Protein AF-A0A0W0TFX6-F1 (afdb_monomer)

Organism: Legionella erythra (NCBI:txid448)

Secondary structure (DSSP, 8-state):
-HHHHHHHHHGGG-----EEEE-PPPTTTSGGGGT-PPTT-EE-TT-SB-----TT-EEEEEEEEEESEEEEEEEEEEETTEEEEEEE---BPPPPTT-TTSEEETTEEEE-S-TTT--EEEE-

Structure (mmCIF, N/CA/C/O backbone):
data_AF-A0A0W0TFX6-F1
#
_entry.id   AF-A0A0W0TFX6-F1
#
loop_
_atom_site.group_PDB
_atom_site.id
_atom_site.type_symbol
_atom_site.label_atom_id
_atom_site.label_alt_id
_atom_site.label_comp_id
_atom_site.label_asym_id
_atom_site.label_entity_id
_atom_site.label_seq_id
_atom_site.pdbx_PDB_ins_code
_atom_site.Cartn_x
_atom_site.Cartn_y
_atom_site.Cartn_z
_atom_site.occupancy
_atom_site.B_iso_or_equiv
_atom_site.auth_seq_id
_atom_site.auth_comp_id
_atom_site.auth_asym_id
_atom_site.auth_atom_id
_atom_site.pdbx_PDB_model_num
ATOM 1 N N . MET A 1 1 ? 17.685 -22.880 -48.969 1.00 50.53 1 MET A N 1
ATOM 2 C CA . MET A 1 1 ? 18.229 -21.742 -48.190 1.00 50.53 1 MET A CA 1
ATOM 3 C C . MET A 1 1 ? 17.174 -20.688 -47.829 1.00 50.53 1 MET A C 1
ATOM 5 O O . MET A 1 1 ? 17.087 -20.354 -46.661 1.00 50.53 1 MET A O 1
ATOM 9 N N . LYS A 1 2 ? 16.297 -20.233 -48.745 1.00 50.00 2 LYS A N 1
ATOM 10 C CA . LYS A 1 2 ? 15.224 -19.255 -48.426 1.00 50.00 2 LYS A CA 1
ATOM 11 C C . LYS A 1 2 ? 14.223 -19.688 -47.338 1.00 50.00 2 LYS A C 1
ATOM 13 O O . LYS A 1 2 ? 13.771 -18.837 -46.595 1.00 50.00 2 LYS A O 1
ATOM 18 N N . LYS A 1 3 ? 13.895 -20.981 -47.205 1.00 46.59 3 LYS A N 1
ATOM 19 C CA . LYS A 1 3 ? 12.868 -21.475 -46.256 1.00 46.59 3 LYS A CA 1
ATOM 20 C C . LYS A 1 3 ? 13.274 -21.392 -44.774 1.00 46.59 3 LYS A C 1
ATOM 22 O O . LYS A 1 3 ? 12.406 -21.237 -43.929 1.00 46.59 3 LYS A O 1
ATOM 27 N N . ILE A 1 4 ? 14.575 -21.437 -44.472 1.00 55.44 4 ILE A N 1
ATOM 28 C CA . ILE A 1 4 ? 15.094 -21.305 -43.097 1.00 55.44 4 ILE A CA 1
ATOM 29 C C . ILE A 1 4 ? 15.011 -19.843 -42.623 1.00 55.44 4 ILE A C 1
ATOM 31 O O . ILE A 1 4 ? 14.789 -19.596 -41.445 1.00 55.44 4 ILE A O 1
ATOM 35 N N . LEU A 1 5 ? 15.080 -18.882 -43.554 1.00 50.03 5 LEU A N 1
ATOM 36 C CA . LEU A 1 5 ? 14.979 -17.448 -43.266 1.00 50.03 5 LEU A CA 1
ATOM 37 C C . LEU A 1 5 ? 13.569 -17.022 -42.807 1.00 50.03 5 LEU A C 1
ATOM 39 O O . LEU A 1 5 ? 13.432 -16.074 -42.047 1.00 50.03 5 LEU A O 1
ATOM 43 N N . TRP A 1 6 ? 12.517 -17.728 -43.235 1.00 52.12 6 TRP A N 1
ATOM 44 C CA . TRP A 1 6 ? 11.140 -17.445 -42.795 1.00 52.12 6 TRP A CA 1
ATOM 45 C C . TRP A 1 6 ? 10.823 -18.044 -41.418 1.00 52.12 6 TRP A C 1
ATOM 47 O O . TRP A 1 6 ? 9.964 -17.527 -40.711 1.00 52.12 6 TRP A O 1
ATOM 57 N N . LEU A 1 7 ? 11.547 -19.092 -41.007 1.00 51.16 7 LEU A N 1
ATOM 58 C CA . LEU A 1 7 ? 11.414 -19.707 -39.681 1.00 51.16 7 LEU A CA 1
ATOM 59 C C . LEU A 1 7 ? 12.072 -18.864 -38.578 1.00 51.16 7 LEU A C 1
ATOM 61 O O . LEU A 1 7 ? 11.580 -18.842 -37.454 1.00 51.16 7 LEU A O 1
ATOM 65 N N . THR A 1 8 ? 13.135 -18.120 -38.890 1.00 53.00 8 THR A N 1
ATOM 66 C CA . THR A 1 8 ? 13.807 -17.241 -37.920 1.00 53.00 8 THR A CA 1
ATOM 67 C C . THR A 1 8 ? 13.072 -15.921 -37.677 1.00 53.00 8 THR A C 1
ATOM 69 O O . THR A 1 8 ? 13.156 -15.383 -36.577 1.00 53.00 8 THR A O 1
ATOM 72 N N . VAL A 1 9 ? 12.298 -15.417 -38.644 1.00 54.88 9 VAL A N 1
ATOM 73 C CA . VAL A 1 9 ? 11.519 -14.170 -38.481 1.00 54.88 9 VAL A CA 1
ATOM 74 C C . VAL A 1 9 ? 10.273 -14.374 -37.605 1.00 54.88 9 VAL A C 1
ATOM 76 O O . VAL A 1 9 ? 9.907 -13.474 -36.855 1.00 54.88 9 VAL A O 1
ATOM 79 N N . GLY A 1 10 ? 9.660 -15.564 -37.615 1.00 52.91 10 GLY A N 1
ATOM 80 C CA . GLY A 1 10 ? 8.486 -15.863 -36.779 1.00 52.91 10 GLY A CA 1
ATOM 81 C C . GLY A 1 10 ? 8.784 -16.012 -35.279 1.00 52.91 10 GLY A C 1
ATOM 82 O O . GLY A 1 10 ? 7.911 -15.761 -34.454 1.00 52.91 10 GLY A O 1
ATOM 83 N N . CYS A 1 11 ? 10.016 -16.375 -34.904 1.00 51.75 11 CYS A N 1
ATOM 84 C CA . CYS A 1 11 ? 10.391 -16.627 -33.505 1.00 51.75 11 CYS A CA 1
ATOM 85 C C . CYS A 1 11 ? 10.773 -15.353 -32.723 1.00 51.75 11 CYS A C 1
ATOM 87 O O . CYS A 1 11 ? 10.807 -15.371 -31.495 1.00 51.75 11 CYS A O 1
ATOM 89 N N . LEU A 1 12 ? 11.043 -14.237 -33.410 1.00 52.62 12 LEU A N 1
ATOM 90 C CA . LEU A 1 12 ? 11.450 -12.968 -32.789 1.00 52.62 12 LEU A CA 1
ATOM 91 C C . LEU A 1 12 ? 10.270 -12.095 -32.316 1.00 52.62 12 LEU A C 1
ATOM 93 O O . LEU A 1 12 ? 10.498 -11.040 -31.734 1.00 52.62 12 LEU A O 1
ATOM 97 N N . MET A 1 13 ? 9.019 -12.517 -32.535 1.00 55.16 13 MET A N 1
ATOM 98 C CA . MET A 1 13 ? 7.831 -11.676 -32.309 1.00 55.16 13 MET A CA 1
ATOM 99 C C . MET A 1 13 ? 7.063 -11.967 -31.001 1.00 55.16 13 MET A C 1
ATOM 101 O O . MET A 1 13 ? 5.987 -11.412 -30.802 1.00 55.16 13 MET A O 1
ATOM 105 N N . VAL A 1 14 ? 7.580 -12.807 -30.090 1.00 55.16 14 VAL A N 1
ATOM 106 C CA . VAL A 1 14 ? 6.802 -13.282 -28.915 1.00 55.16 14 VAL A CA 1
ATOM 107 C C . VAL A 1 14 ? 7.301 -12.758 -27.555 1.00 55.16 14 VAL A C 1
ATOM 109 O O . VAL A 1 14 ? 6.710 -13.064 -26.528 1.00 55.16 14 VAL A O 1
ATOM 112 N N . CYS A 1 15 ? 8.325 -11.904 -27.506 1.00 55.12 15 CYS A N 1
ATOM 113 C CA . CYS A 1 15 ? 8.804 -11.323 -26.241 1.00 55.12 15 CYS A CA 1
ATOM 114 C C . CYS A 1 15 ? 8.275 -9.896 -26.019 1.00 55.12 15 CYS A C 1
ATOM 116 O O . CYS A 1 15 ? 9.059 -8.956 -25.908 1.00 55.12 15 CYS A O 1
ATOM 118 N N . ASN A 1 16 ? 6.953 -9.717 -25.958 1.00 55.62 16 ASN A N 1
ATOM 119 C CA . ASN A 1 16 ? 6.377 -8.500 -25.380 1.00 55.62 16 ASN A CA 1
ATOM 120 C C . ASN A 1 16 ? 6.199 -8.737 -23.877 1.00 55.62 16 ASN A C 1
ATOM 122 O O . ASN A 1 16 ? 5.290 -9.457 -23.478 1.00 55.62 16 ASN A O 1
ATOM 126 N N . GLY A 1 17 ? 7.082 -8.173 -23.049 1.00 59.97 17 GLY A N 1
ATOM 127 C CA . GLY A 1 17 ? 6.826 -8.073 -21.610 1.00 59.97 17 GLY A CA 1
ATOM 128 C C . GLY A 1 17 ? 5.639 -7.139 -21.399 1.00 59.97 17 GLY A C 1
ATOM 129 O O . GLY A 1 17 ? 5.678 -5.992 -21.851 1.00 59.97 17 GLY A O 1
ATOM 130 N N . TYR A 1 18 ? 4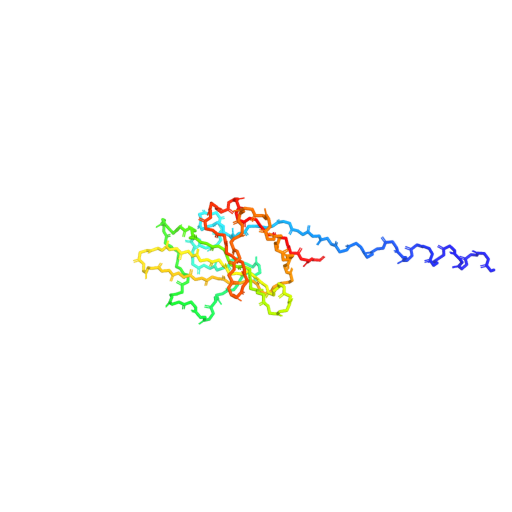.571 -7.627 -20.773 1.00 65.06 18 TYR A N 1
ATOM 131 C CA . TYR A 1 18 ? 3.374 -6.824 -20.551 1.00 65.06 18 TYR A CA 1
ATOM 132 C C . TYR A 1 18 ? 3.514 -6.112 -19.208 1.00 65.06 18 TYR A C 1
ATOM 134 O O . TYR A 1 18 ? 3.792 -6.722 -18.178 1.00 65.06 18 TYR A O 1
ATOM 142 N N . ALA A 1 19 ? 3.338 -4.794 -19.219 1.00 78.25 19 ALA A N 1
ATOM 143 C CA . ALA A 1 19 ? 3.270 -3.997 -18.007 1.00 78.25 19 ALA A CA 1
ATOM 144 C C . ALA A 1 19 ? 1.811 -3.954 -17.532 1.00 78.25 19 ALA A C 1
ATOM 146 O O . ALA A 1 19 ? 0.954 -3.416 -18.233 1.00 78.25 19 ALA A O 1
ATOM 147 N N . ALA A 1 20 ? 1.521 -4.519 -16.361 1.00 86.38 20 ALA A N 1
ATOM 148 C CA . ALA A 1 20 ? 0.186 -4.475 -15.766 1.00 86.38 20 ALA A CA 1
ATOM 149 C C . ALA A 1 20 ? 0.075 -3.276 -14.817 1.00 86.38 20 ALA A C 1
ATOM 151 O O . ALA A 1 20 ? 0.970 -3.055 -13.999 1.00 86.38 20 ALA A O 1
ATOM 152 N N . ILE A 1 21 ? -1.002 -2.495 -14.929 1.00 92.88 21 ILE A N 1
ATOM 153 C CA . ILE A 1 21 ? -1.340 -1.444 -13.960 1.00 92.88 21 ILE A CA 1
ATOM 154 C C . ILE A 1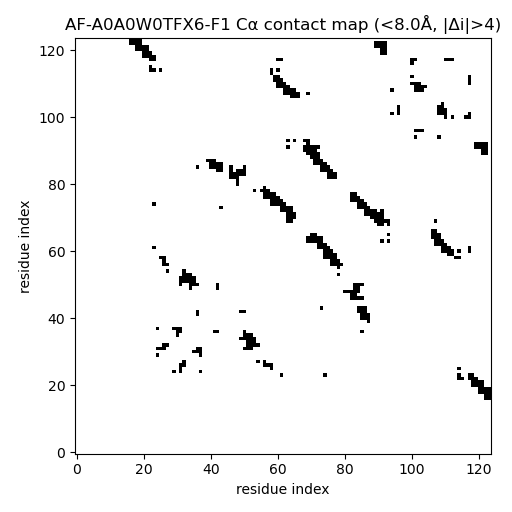 21 ? -2.153 -2.092 -12.843 1.00 92.88 21 ILE A C 1
ATOM 156 O O . ILE A 1 21 ? -3.122 -2.797 -13.110 1.00 92.88 21 ILE A O 1
ATOM 160 N N . ASN A 1 22 ? -1.738 -1.868 -11.602 1.00 96.06 22 ASN A N 1
ATOM 161 C CA . ASN A 1 22 ? -2.337 -2.451 -10.413 1.00 96.06 22 ASN A CA 1
ATOM 162 C C . ASN A 1 22 ? -2.523 -1.383 -9.333 1.00 96.06 22 ASN A C 1
ATOM 164 O O . ASN A 1 22 ? -1.814 -0.376 -9.307 1.00 96.06 22 ASN A O 1
ATOM 168 N N . THR A 1 23 ? -3.428 -1.659 -8.401 1.00 97.31 23 THR A N 1
ATOM 169 C CA . THR A 1 23 ? -3.580 -0.936 -7.134 1.00 97.31 23 THR A CA 1
ATOM 170 C C . THR A 1 23 ? -3.364 -1.896 -5.966 1.00 97.31 23 THR A C 1
ATOM 172 O O . THR A 1 23 ? -3.271 -3.117 -6.133 1.00 97.31 23 THR A O 1
ATOM 175 N N . CYS A 1 24 ? -3.297 -1.351 -4.753 1.00 97.94 24 CYS A N 1
ATOM 176 C CA . CYS A 1 24 ? -3.401 -2.162 -3.546 1.00 97.94 24 CYS A CA 1
ATOM 177 C C . CYS A 1 24 ? -4.758 -2.899 -3.493 1.00 97.94 24 CYS A C 1
ATOM 179 O O . CYS A 1 24 ? -5.755 -2.347 -3.968 1.00 97.94 24 CYS A O 1
ATOM 181 N N . PRO A 1 25 ? -4.828 -4.120 -2.927 1.00 97.81 25 PRO A N 1
ATOM 182 C CA . PRO A 1 25 ? -6.089 -4.826 -2.733 1.00 97.81 25 PRO A CA 1
ATOM 183 C C . PRO A 1 25 ? -7.066 -4.026 -1.873 1.00 97.81 25 PRO A C 1
ATOM 185 O O . PRO A 1 25 ? -6.734 -3.596 -0.772 1.00 97.81 25 PRO A O 1
ATOM 188 N N . ASP A 1 26 ? -8.290 -3.850 -2.351 1.00 97.25 26 ASP A N 1
ATOM 189 C CA . ASP A 1 26 ? -9.311 -3.145 -1.583 1.00 97.25 26 ASP A CA 1
ATOM 190 C C . ASP A 1 26 ? -9.799 -4.021 -0.412 1.00 97.25 26 ASP A C 1
ATOM 192 O O . ASP A 1 26 ? -10.211 -5.171 -0.629 1.00 97.25 26 ASP A O 1
ATOM 196 N N . PRO A 1 27 ? -9.742 -3.517 0.839 1.00 96.31 27 PRO A N 1
ATOM 197 C CA . PRO A 1 27 ? -10.154 -4.273 2.016 1.00 96.31 27 PRO A CA 1
ATOM 198 C C . PRO A 1 27 ? -11.635 -4.665 2.005 1.00 96.31 27 PRO A C 1
ATOM 200 O O . PRO A 1 27 ? -11.992 -5.618 2.687 1.00 96.31 27 PRO A O 1
ATOM 203 N N . ASN A 1 28 ? -12.481 -3.982 1.226 1.00 95.62 28 ASN A N 1
ATOM 204 C CA . ASN A 1 28 ? -13.926 -4.224 1.188 1.00 95.62 28 ASN A CA 1
ATOM 205 C C . ASN A 1 28 ? -14.362 -5.207 0.095 1.00 95.62 28 ASN A C 1
ATOM 207 O O . ASN A 1 28 ? -15.475 -5.721 0.144 1.00 95.62 28 ASN A O 1
ATOM 211 N N . THR A 1 29 ? -13.521 -5.445 -0.912 1.00 96.00 29 THR A N 1
ATOM 212 C CA . THR A 1 29 ? -13.893 -6.247 -2.093 1.00 96.00 29 THR A CA 1
ATOM 213 C C . THR A 1 29 ? -13.002 -7.467 -2.303 1.00 96.00 29 THR A C 1
ATOM 215 O O . THR A 1 29 ? -13.351 -8.360 -3.075 1.00 96.00 29 THR A O 1
ATOM 218 N N . THR A 1 30 ? -11.870 -7.552 -1.602 1.00 97.00 30 THR A N 1
ATOM 219 C CA . THR A 1 30 ? -10.925 -8.672 -1.706 1.00 97.00 30 THR A CA 1
ATOM 220 C C . THR A 1 30 ? -10.956 -9.569 -0.472 1.00 97.00 30 THR A C 1
ATOM 222 O O . THR A 1 30 ? -11.672 -9.313 0.497 1.00 97.00 30 THR A O 1
ATOM 225 N N . SER A 1 31 ? -10.138 -10.627 -0.465 1.00 97.38 31 SER A N 1
ATOM 226 C CA . SER A 1 31 ? -10.045 -11.540 0.679 1.00 97.38 31 SER A CA 1
ATOM 227 C C . SER A 1 31 ? -9.514 -10.904 1.968 1.00 97.38 31 SER A C 1
ATOM 229 O O . SER A 1 31 ? -9.592 -11.516 3.036 1.00 97.38 31 SER A O 1
ATOM 231 N N . LEU A 1 32 ? -9.030 -9.660 1.893 1.00 96.75 32 LEU A N 1
ATOM 232 C CA . LEU A 1 32 ? -8.665 -8.864 3.059 1.00 96.75 32 LEU A CA 1
ATOM 233 C C . LEU A 1 32 ? -9.834 -8.647 4.024 1.00 96.75 32 LEU A C 1
ATOM 235 O O . LEU A 1 32 ? -9.583 -8.572 5.224 1.00 96.75 32 LEU A O 1
ATOM 239 N N . GLN A 1 33 ? -11.086 -8.660 3.553 1.00 96.06 33 GLN A N 1
ATOM 240 C CA . GLN A 1 33 ? -12.260 -8.578 4.432 1.00 96.06 33 GLN A CA 1
ATOM 241 C C . GLN A 1 33 ? -12.355 -9.749 5.427 1.00 96.06 33 GLN A C 1
ATOM 243 O O . GLN A 1 33 ? -13.044 -9.651 6.438 1.00 96.06 33 GLN A O 1
ATOM 248 N N . TRP A 1 34 ? -11.637 -10.849 5.171 1.00 95.88 34 TRP A N 1
ATOM 249 C CA . TRP A 1 34 ? -11.503 -12.000 6.070 1.00 95.88 34 TRP A CA 1
ATOM 250 C C . TRP A 1 34 ? -10.100 -12.109 6.689 1.00 95.88 34 TRP A C 1
ATOM 252 O O . TRP A 1 34 ? -9.751 -13.136 7.263 1.00 95.88 34 TRP A O 1
ATOM 262 N N . GLY A 1 35 ? -9.272 -11.066 6.565 1.00 95.62 35 GLY A N 1
ATOM 263 C CA . GLY A 1 35 ? -7.908 -11.032 7.098 1.00 95.62 35 GLY A CA 1
ATOM 264 C C . GLY A 1 35 ? -6.913 -11.878 6.305 1.00 95.62 35 GLY A C 1
ATOM 265 O O . GLY A 1 35 ? -5.838 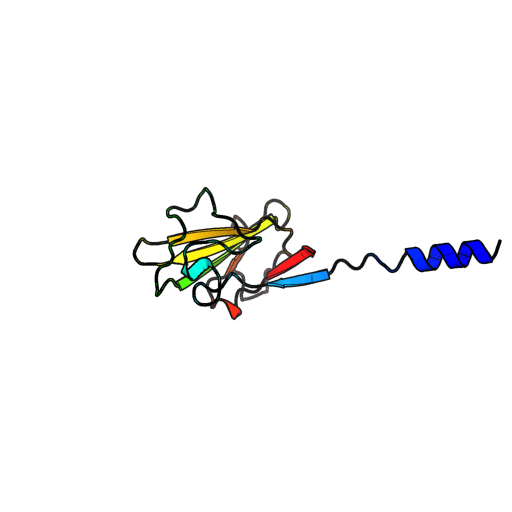-12.194 6.812 1.00 95.62 35 GLY A O 1
ATOM 266 N N . VAL A 1 36 ? -7.246 -12.253 5.067 1.00 97.56 36 VAL A N 1
ATOM 267 C CA . VAL A 1 36 ? -6.395 -13.093 4.218 1.00 97.56 36 VAL A CA 1
ATOM 268 C C . VAL A 1 36 ? -5.868 -12.265 3.044 1.00 97.56 36 VAL A C 1
ATOM 270 O O . VAL A 1 36 ? -6.662 -11.850 2.198 1.00 97.56 36 VAL A O 1
ATOM 273 N N . PRO A 1 37 ? -4.547 -12.020 2.938 1.00 97.88 37 PRO A N 1
ATOM 274 C CA . PRO A 1 37 ? -3.973 -11.371 1.762 1.00 97.88 37 PRO A CA 1
ATOM 275 C C . PRO A 1 37 ? -4.311 -12.148 0.476 1.00 97.88 37 PRO A C 1
ATOM 277 O O . PRO A 1 37 ? -4.061 -13.355 0.429 1.00 97.88 37 PRO A O 1
ATOM 280 N N . PRO A 1 38 ? -4.889 -11.506 -0.556 1.00 97.56 38 PRO A N 1
ATOM 281 C CA . PRO A 1 38 ? -5.142 -12.171 -1.829 1.00 97.56 38 PRO A CA 1
ATOM 282 C C . PRO A 1 38 ? -3.822 -12.428 -2.555 1.00 97.56 38 PRO A C 1
ATOM 284 O O . PRO A 1 38 ? -2.927 -11.586 -2.526 1.00 97.56 38 PRO A O 1
ATOM 287 N N . ALA A 1 39 ? -3.699 -13.551 -3.265 1.00 96.25 39 ALA A N 1
ATOM 288 C CA . ALA A 1 39 ? -2.538 -13.778 -4.122 1.00 96.25 39 ALA A CA 1
ATOM 289 C C . ALA A 1 39 ? -2.393 -12.633 -5.152 1.00 96.25 39 ALA A C 1
ATOM 291 O O . ALA A 1 39 ? -3.409 -12.155 -5.662 1.00 96.25 39 ALA A O 1
ATOM 292 N N . PRO A 1 40 ? -1.167 -12.177 -5.475 1.00 95.56 40 PRO A N 1
ATOM 293 C CA . PRO A 1 40 ? 0.149 -12.668 -5.033 1.00 95.56 40 PRO A CA 1
ATOM 294 C C . PRO A 1 40 ? 0.688 -11.994 -3.754 1.00 95.56 40 PRO A C 1
ATOM 296 O O . PRO A 1 40 ? 1.866 -12.139 -3.424 1.00 95.56 40 PRO A O 1
ATOM 299 N N . TRP A 1 41 ? -0.143 -11.232 -3.046 1.00 97.38 41 TRP A N 1
ATOM 300 C CA . TRP A 1 41 ? 0.252 -10.527 -1.834 1.00 97.38 41 TRP A CA 1
ATOM 301 C C . TRP A 1 41 ? 0.456 -11.494 -0.679 1.00 97.38 41 TRP A C 1
ATOM 303 O O . TRP A 1 41 ? -0.290 -12.456 -0.502 1.00 97.38 41 TRP A O 1
ATOM 313 N N . VAL A 1 42 ? 1.442 -11.195 0.159 1.00 97.56 42 VAL A N 1
ATOM 314 C CA . VAL A 1 42 ? 1.686 -11.941 1.394 1.00 97.56 42 VAL A CA 1
ATOM 315 C C . VAL A 1 42 ? 1.794 -10.983 2.576 1.00 97.56 42 VAL A C 1
ATOM 317 O O . VAL A 1 42 ? 1.985 -9.775 2.409 1.00 97.56 42 VAL A O 1
ATOM 320 N N . VAL A 1 43 ? 1.650 -11.512 3.790 1.00 96.81 43 VAL A N 1
ATOM 321 C CA . VAL A 1 43 ? 1.817 -10.721 5.017 1.00 96.81 43 VAL A CA 1
ATOM 322 C C . VAL A 1 43 ? 3.235 -10.154 5.060 1.00 96.81 43 VAL A C 1
ATOM 324 O O . VAL A 1 43 ? 4.200 -10.897 4.880 1.00 96.81 43 VAL A O 1
ATOM 327 N N . ASN A 1 44 ? 3.365 -8.851 5.315 1.00 95.38 44 ASN A N 1
ATOM 328 C CA . ASN A 1 44 ? 4.671 -8.247 5.542 1.00 9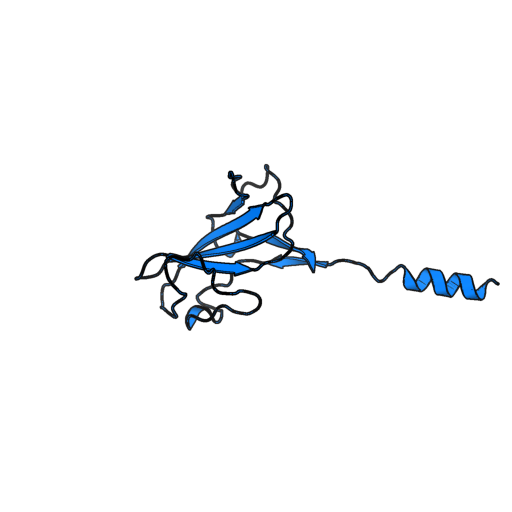5.38 44 ASN A CA 1
ATOM 329 C C . ASN A 1 44 ? 5.190 -8.696 6.926 1.00 95.38 44 ASN A C 1
ATOM 331 O O . ASN A 1 44 ? 4.548 -8.376 7.931 1.00 95.38 44 ASN A O 1
ATOM 335 N N . PRO A 1 45 ? 6.330 -9.406 7.024 1.00 92.69 45 PRO A N 1
ATOM 336 C CA . PRO A 1 45 ? 6.871 -9.879 8.300 1.00 92.69 45 PRO A CA 1
ATOM 337 C C . PRO A 1 45 ? 7.282 -8.739 9.244 1.00 92.69 45 PRO A C 1
ATOM 339 O O . PRO A 1 45 ? 7.406 -8.964 10.443 1.00 92.69 45 PRO A O 1
ATOM 342 N N . TYR A 1 46 ? 7.464 -7.525 8.719 1.00 92.44 46 TYR A N 1
ATOM 343 C CA . TYR A 1 46 ? 7.797 -6.324 9.490 1.00 92.44 46 TYR A CA 1
ATOM 344 C C . TYR A 1 46 ? 6.566 -5.497 9.884 1.00 92.44 46 TYR A C 1
ATOM 346 O O . TYR A 1 46 ? 6.698 -4.409 10.441 1.00 92.44 46 TYR A O 1
ATOM 354 N N . SER A 1 47 ? 5.362 -5.977 9.567 1.00 95.31 47 SER A N 1
ATOM 355 C CA . SER A 1 47 ? 4.122 -5.313 9.949 1.00 95.31 47 SER A CA 1
ATOM 356 C C . SER A 1 47 ? 3.918 -5.373 11.471 1.00 95.31 47 SER A C 1
ATOM 358 O O . SER A 1 47 ? 4.052 -6.457 12.041 1.00 95.31 47 SER A O 1
ATOM 360 N N . PRO A 1 48 ? 3.544 -4.262 12.139 1.00 94.94 48 PRO A N 1
ATOM 361 C CA . PRO A 1 48 ? 3.335 -4.259 13.589 1.00 94.94 48 PRO A CA 1
ATOM 362 C C . PRO A 1 48 ? 2.143 -5.130 14.005 1.00 94.94 48 PRO A C 1
ATOM 364 O O . PRO A 1 48 ? 2.183 -5.772 15.050 1.00 94.94 48 PRO A O 1
ATOM 367 N N . ASN A 1 49 ? 1.113 -5.205 13.156 1.00 96.94 49 ASN A N 1
ATOM 368 C CA . ASN A 1 49 ? -0.036 -6.091 13.324 1.00 96.94 49 ASN A CA 1
ATOM 369 C C . ASN A 1 49 ? -0.193 -7.038 12.128 1.00 96.94 49 ASN A C 1
ATOM 371 O O . ASN A 1 49 ? 0.335 -6.793 11.041 1.00 96.94 49 ASN A O 1
ATOM 375 N N . LYS A 1 50 ? -0.956 -8.118 12.308 1.00 95.50 50 LYS A N 1
ATOM 376 C CA . LYS A 1 50 ? -1.369 -9.004 11.207 1.00 95.50 50 LYS A CA 1
ATOM 377 C C . LYS A 1 50 ? -2.657 -8.484 10.556 1.00 95.50 50 LYS A C 1
ATOM 379 O O . LYS A 1 50 ? -3.441 -7.845 11.255 1.00 95.50 50 LYS A O 1
ATOM 384 N N . PRO A 1 51 ? -2.905 -8.781 9.267 1.00 95.62 51 PRO A N 1
ATOM 385 C CA . PRO A 1 51 ? -4.200 -8.515 8.652 1.00 95.62 51 PRO A CA 1
ATOM 386 C C . PRO A 1 51 ? -5.335 -9.148 9.456 1.00 95.62 51 PRO A C 1
ATOM 388 O O . PRO A 1 51 ? -5.219 -10.282 9.924 1.00 95.62 51 PRO A O 1
ATOM 391 N N . GLN A 1 52 ? -6.428 -8.407 9.607 1.00 92.56 52 GLN A N 1
ATOM 392 C CA . GLN A 1 52 ? -7.633 -8.870 10.282 1.00 92.56 52 GLN A CA 1
ATOM 393 C C . GLN A 1 52 ? -8.835 -8.595 9.396 1.00 92.56 52 GLN A C 1
ATOM 395 O O . GLN A 1 52 ? -8.902 -7.550 8.754 1.00 92.56 52 GLN A O 1
ATOM 400 N N . GLY A 1 53 ? -9.771 -9.539 9.359 1.00 90.94 53 GLY A N 1
ATOM 401 C CA . GLY A 1 53 ? -11.036 -9.366 8.658 1.00 90.94 53 GLY A CA 1
ATOM 402 C C . GLY A 1 53 ? -11.974 -8.484 9.462 1.00 90.94 53 GLY A C 1
ATOM 403 O O . GLY A 1 53 ? -12.903 -8.988 10.086 1.00 90.94 53 GLY A O 1
ATOM 404 N N . GLU A 1 54 ? -11.673 -7.189 9.519 1.00 93.31 54 GLU A N 1
ATOM 405 C CA . GLU A 1 54 ? -12.425 -6.216 10.306 1.00 93.31 54 GLU A CA 1
ATOM 406 C C . GLU A 1 54 ? -13.166 -5.233 9.385 1.00 93.31 54 GLU A C 1
ATOM 408 O O . GLU A 1 54 ? -12.526 -4.563 8.561 1.00 93.31 54 GLU A O 1
ATOM 413 N N . PRO A 1 55 ? -14.498 -5.094 9.532 1.00 93.25 55 PRO A N 1
ATOM 414 C CA . PRO A 1 55 ? -15.251 -4.042 8.861 1.00 93.25 55 PRO A CA 1
ATOM 415 C C . PRO A 1 55 ? -14.694 -2.652 9.190 1.00 93.25 55 PRO A C 1
ATOM 417 O O . PRO A 1 55 ? -14.380 -2.359 10.339 1.00 93.25 55 PRO A O 1
ATOM 420 N N . GLY A 1 56 ? -14.597 -1.777 8.189 1.00 92.12 56 GLY A N 1
ATOM 421 C CA . GLY A 1 56 ? -14.040 -0.431 8.371 1.00 92.12 56 GLY A CA 1
ATOM 422 C C . GLY A 1 56 ? -12.514 -0.358 8.285 1.00 92.12 56 GLY A C 1
ATOM 423 O O . GLY A 1 56 ? -11.951 0.719 8.474 1.00 92.12 56 GLY A O 1
ATOM 424 N N . THR A 1 57 ? -11.843 -1.464 7.947 1.00 96.75 57 THR A N 1
ATOM 425 C CA . THR A 1 57 ? -10.431 -1.432 7.553 1.00 96.75 57 THR A CA 1
ATOM 426 C C . THR A 1 57 ? -10.245 -0.498 6.356 1.00 96.75 57 THR A C 1
ATOM 428 O O . THR A 1 57 ? -10.884 -0.669 5.318 1.00 96.75 57 THR A O 1
ATOM 431 N N . ALA A 1 58 ? -9.354 0.483 6.487 1.00 96.69 58 ALA A N 1
ATOM 432 C CA . ALA A 1 58 ? -9.126 1.513 5.480 1.00 96.69 58 ALA A CA 1
ATOM 433 C C . ALA A 1 58 ? -7.705 1.447 4.916 1.00 96.69 58 ALA A C 1
ATOM 435 O O . ALA A 1 58 ? -6.742 1.213 5.646 1.00 96.69 58 ALA A O 1
ATOM 436 N N . PHE A 1 59 ? -7.570 1.693 3.613 1.00 97.94 59 PHE A N 1
ATOM 437 C CA . PHE A 1 59 ? -6.275 1.925 2.979 1.00 97.94 59 PHE A CA 1
ATOM 438 C C . PHE A 1 59 ? -5.635 3.212 3.520 1.00 97.94 59 PHE A C 1
ATOM 440 O O . PHE A 1 59 ? -6.316 4.223 3.679 1.00 97.94 59 PHE A O 1
A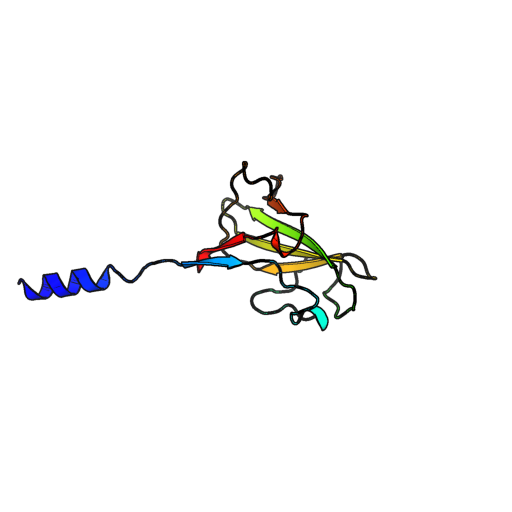TOM 447 N N . VAL A 1 60 ? -4.329 3.165 3.798 1.00 98.00 60 VAL A N 1
ATOM 448 C CA . VAL A 1 60 ? -3.554 4.306 4.314 1.00 98.00 60 VAL A CA 1
ATOM 449 C C . VAL A 1 60 ? -2.555 4.798 3.278 1.00 98.00 60 VAL A C 1
ATOM 451 O O . VAL A 1 60 ? -2.466 5.997 3.021 1.00 98.00 60 VAL A O 1
ATOM 454 N N . ARG A 1 61 ? -1.752 3.880 2.729 1.00 97.81 61 ARG A N 1
ATOM 455 C CA . ARG A 1 61 ? -0.690 4.213 1.776 1.00 97.81 61 ARG A CA 1
ATOM 456 C C . ARG A 1 61 ? -0.171 3.002 1.018 1.00 97.81 61 ARG A C 1
ATOM 458 O O . ARG A 1 61 ? -0.257 1.869 1.496 1.00 97.81 61 ARG A O 1
ATOM 465 N N . ALA A 1 62 ? 0.443 3.281 -0.123 1.00 97.69 62 ALA A N 1
ATOM 466 C CA . ALA A 1 62 ? 1.262 2.351 -0.880 1.00 97.69 62 ALA A CA 1
ATOM 467 C C . ALA A 1 62 ? 2.716 2.835 -0.887 1.00 97.69 62 ALA A C 1
ATOM 469 O O . ALA A 1 62 ? 2.975 4.028 -1.037 1.00 97.69 62 ALA A O 1
ATOM 470 N N . ASN A 1 63 ? 3.665 1.914 -0.774 1.00 96.62 63 ASN A N 1
ATOM 471 C CA . ASN A 1 63 ? 5.092 2.188 -0.876 1.00 96.62 63 ASN A CA 1
ATOM 472 C C . ASN A 1 63 ? 5.693 1.330 -1.988 1.00 96.62 63 ASN A C 1
ATOM 474 O O . ASN A 1 63 ? 5.527 0.114 -1.968 1.00 96.62 63 ASN A O 1
ATOM 478 N N . ILE A 1 64 ? 6.431 1.935 -2.916 1.00 95.62 64 ILE A N 1
ATOM 479 C CA . ILE A 1 64 ? 7.297 1.215 -3.856 1.00 95.62 64 ILE A CA 1
ATOM 480 C C . ILE A 1 64 ? 8.703 1.221 -3.270 1.00 95.62 64 ILE A C 1
ATOM 482 O O . ILE A 1 64 ? 9.300 2.285 -3.111 1.00 95.62 64 ILE A O 1
ATOM 486 N N . LEU A 1 65 ? 9.228 0.036 -2.960 1.00 91.00 65 LEU A N 1
ATOM 487 C CA . LEU A 1 65 ? 10.556 -0.117 -2.366 1.00 91.00 65 LEU A CA 1
ATOM 488 C C . LEU A 1 65 ? 11.629 -0.085 -3.453 1.00 91.00 65 LEU A C 1
ATOM 490 O O . LEU A 1 65 ? 11.544 -0.839 -4.429 1.00 91.00 65 LEU A O 1
ATOM 494 N N . VAL A 1 66 ? 12.658 0.746 -3.278 1.00 84.44 66 VAL A N 1
ATOM 495 C CA . VAL A 1 66 ? 13.747 0.894 -4.252 1.00 84.44 66 VAL A CA 1
ATOM 496 C C . VAL A 1 66 ? 15.081 0.502 -3.619 1.00 84.44 66 VAL A C 1
ATOM 498 O O . VAL A 1 66 ? 15.625 1.210 -2.784 1.00 84.44 66 VAL A O 1
ATOM 501 N N . ALA A 1 67 ? 15.649 -0.617 -4.076 1.00 71.06 67 ALA A N 1
ATOM 502 C CA . ALA A 1 67 ? 17.014 -1.048 -3.757 1.00 71.06 67 ALA A CA 1
ATOM 503 C C . ALA A 1 67 ? 17.777 -1.252 -5.075 1.00 71.06 67 ALA A C 1
ATOM 505 O O . ALA A 1 67 ? 17.892 -2.367 -5.599 1.00 71.06 67 ALA A O 1
ATOM 506 N N . GLY A 1 68 ? 18.186 -0.135 -5.684 1.00 67.19 68 GLY A N 1
ATOM 507 C CA . GLY A 1 68 ? 18.685 -0.054 -7.063 1.00 67.19 68 GLY A CA 1
ATOM 508 C C . GLY A 1 68 ? 17.567 -0.099 -8.116 1.00 67.19 68 GLY A C 1
AT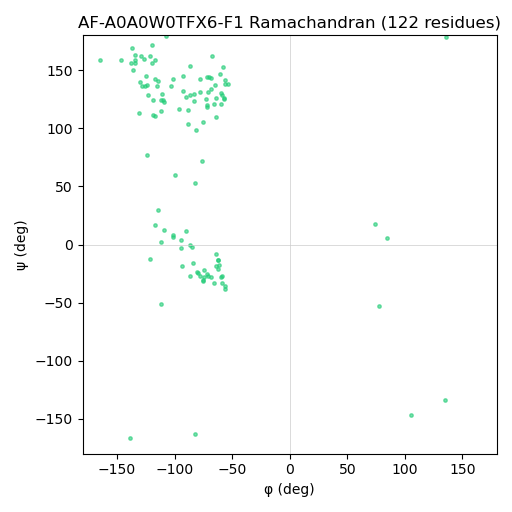OM 509 O O . GLY A 1 68 ? 17.471 0.801 -8.943 1.00 67.19 68 GLY A O 1
ATOM 510 N N . LEU A 1 69 ? 16.691 -1.108 -8.051 1.00 63.31 69 LEU A N 1
ATOM 511 C CA . LEU A 1 69 ? 15.463 -1.237 -8.856 1.00 63.31 69 LEU A CA 1
ATOM 512 C C . LEU A 1 69 ? 14.224 -1.218 -7.944 1.00 63.31 69 LEU A C 1
ATOM 514 O O . LEU A 1 69 ? 14.337 -1.535 -6.757 1.00 63.31 69 LEU A O 1
ATOM 518 N N . GLY A 1 70 ? 13.047 -0.898 -8.498 1.00 69.75 70 GLY A N 1
ATOM 519 C CA . GLY A 1 70 ? 11.764 -1.086 -7.809 1.00 69.75 70 GLY A CA 1
ATOM 520 C C . GLY A 1 70 ? 11.511 -2.575 -7.562 1.00 69.75 70 GLY A C 1
ATOM 521 O O . GLY A 1 70 ? 11.305 -3.327 -8.515 1.00 69.75 70 GLY A O 1
ATOM 522 N N . ARG A 1 71 ? 11.579 -3.014 -6.298 1.00 84.44 71 ARG A N 1
ATOM 523 C CA . ARG A 1 71 ? 11.565 -4.436 -5.885 1.00 84.44 71 ARG A CA 1
ATOM 524 C C . ARG A 1 71 ? 10.334 -4.831 -5.072 1.00 84.44 71 ARG A C 1
ATOM 526 O O . ARG A 1 71 ? 10.386 -5.738 -4.242 1.00 84.44 71 ARG A O 1
ATOM 533 N N . GLY A 1 72 ? 9.223 -4.165 -5.327 1.00 92.75 72 GLY A N 1
ATOM 534 C CA . GLY A 1 72 ? 7.930 -4.564 -4.807 1.00 92.75 72 GLY A CA 1
ATOM 535 C C . GLY A 1 72 ? 7.131 -3.399 -4.274 1.00 92.75 72 GLY A C 1
ATOM 536 O O . GLY A 1 72 ? 7.580 -2.249 -4.269 1.00 92.75 72 GLY A O 1
ATOM 537 N N . VAL A 1 73 ? 5.932 -3.740 -3.825 1.00 95.69 73 VAL A N 1
ATOM 538 C CA . VAL A 1 73 ? 4.974 -2.796 -3.265 1.00 95.69 73 VAL A CA 1
ATOM 539 C C . VAL A 1 73 ? 4.581 -3.250 -1.872 1.00 95.69 73 VAL A C 1
ATOM 541 O O . VAL A 1 73 ? 4.337 -4.434 -1.651 1.00 95.69 73 VAL A O 1
ATOM 544 N N . VAL A 1 74 ? 4.503 -2.312 -0.936 1.00 97.12 74 VAL A N 1
ATOM 545 C CA . VAL A 1 74 ? 3.905 -2.510 0.385 1.00 97.12 74 VAL A CA 1
ATOM 546 C C . VAL A 1 74 ? 2.621 -1.697 0.441 1.00 97.12 74 VAL A C 1
ATOM 548 O O . VAL A 1 74 ? 2.634 -0.513 0.130 1.00 97.12 74 VAL A O 1
ATOM 551 N N . CYS A 1 75 ? 1.524 -2.319 0.852 1.00 98.06 75 CYS A N 1
ATOM 552 C CA . CYS A 1 75 ? 0.254 -1.642 1.092 1.00 98.06 75 CYS A CA 1
ATOM 553 C C . CYS A 1 75 ? -0.021 -1.638 2.590 1.00 98.06 75 CYS A C 1
ATOM 555 O O . CYS A 1 75 ? -0.026 -2.701 3.217 1.00 98.06 75 CYS A O 1
ATOM 557 N N . THR A 1 76 ? -0.241 -0.456 3.158 1.00 98.25 76 THR A N 1
ATOM 558 C CA . THR A 1 76 ? -0.585 -0.267 4.568 1.00 98.25 76 THR A CA 1
ATOM 559 C C . THR A 1 76 ? -2.074 0.022 4.706 1.00 98.25 76 THR A C 1
ATOM 561 O O . THR A 1 76 ? -2.629 0.844 3.975 1.00 98.25 76 THR A O 1
ATOM 564 N N . TYR A 1 77 ? -2.694 -0.624 5.686 1.00 98.19 77 TYR A N 1
ATOM 565 C CA . TYR A 1 77 ? -4.090 -0.451 6.062 1.00 98.19 77 TYR A CA 1
ATOM 566 C C . TYR A 1 77 ? -4.184 -0.145 7.551 1.00 98.19 77 TYR A C 1
ATOM 568 O O . TYR A 1 77 ? -3.269 -0.471 8.307 1.00 98.19 77 TYR A O 1
ATOM 576 N N . LYS A 1 78 ? -5.300 0.445 7.970 1.00 97.50 78 LYS A N 1
ATOM 577 C CA . LYS A 1 78 ? -5.597 0.763 9.364 1.00 97.50 78 LYS A CA 1
ATOM 578 C C . LYS A 1 78 ? -6.965 0.227 9.757 1.00 97.50 78 LYS A C 1
ATOM 580 O O . LYS A 1 78 ? -7.927 0.396 9.012 1.00 97.50 78 LYS A O 1
ATOM 585 N N . ASN A 1 79 ? -7.038 -0.372 10.937 1.00 96.19 79 ASN A N 1
ATOM 586 C CA . ASN A 1 79 ? -8.267 -0.826 11.580 1.00 96.19 79 ASN A CA 1
ATOM 587 C C . ASN A 1 79 ? -8.233 -0.496 13.086 1.00 96.19 79 ASN A C 1
ATOM 589 O O . ASN A 1 79 ? -7.396 0.304 13.524 1.00 96.19 79 ASN A O 1
ATOM 593 N N . SER A 1 80 ? -9.135 -1.079 13.883 1.00 95.81 80 SER A N 1
ATOM 594 C CA . SER A 1 80 ? -9.212 -0.813 15.326 1.00 95.81 80 SER A CA 1
ATOM 595 C C . SER A 1 80 ? -7.937 -1.159 16.111 1.00 95.81 80 SER A C 1
ATOM 597 O O . SER A 1 80 ? -7.653 -0.505 17.114 1.00 95.81 80 SER A O 1
ATOM 599 N N . LEU A 1 81 ? -7.130 -2.124 15.649 1.00 94.88 81 LEU A N 1
ATOM 600 C CA . LEU A 1 81 ? -5.860 -2.511 16.283 1.00 94.88 81 LEU A CA 1
ATOM 601 C C . LEU A 1 81 ? -4.656 -1.678 15.826 1.00 94.88 81 LEU A C 1
ATOM 603 O O . LEU A 1 81 ? -3.531 -1.886 16.289 1.00 94.88 81 LEU A O 1
ATOM 607 N N . GLY A 1 82 ? -4.875 -0.722 14.928 1.00 96.44 82 GLY A N 1
ATOM 608 C CA . GLY A 1 82 ? -3.835 0.121 14.359 1.00 96.44 82 GLY A CA 1
ATOM 609 C C . GLY A 1 82 ? -3.511 -0.278 12.927 1.00 96.44 82 GLY A C 1
ATOM 610 O O . GLY A 1 82 ? -4.394 -0.651 12.158 1.00 96.44 82 GLY A O 1
ATOM 611 N N . GLU A 1 83 ? -2.248 -0.130 12.535 1.00 97.69 83 GLU A N 1
ATOM 612 C CA . GLU A 1 83 ? -1.832 -0.369 11.154 1.00 97.69 83 GLU A CA 1
ATOM 613 C C . GLU A 1 83 ? -1.342 -1.800 10.943 1.00 97.69 83 GLU A C 1
ATOM 615 O O . GLU A 1 83 ? -0.693 -2.386 11.811 1.00 97.69 83 GLU A O 1
ATOM 620 N N . TYR A 1 84 ? -1.607 -2.349 9.764 1.00 97.88 84 TYR A N 1
ATOM 621 C CA . TYR A 1 84 ? -0.933 -3.536 9.260 1.00 97.88 84 TYR A CA 1
ATOM 622 C C . TYR A 1 84 ? -0.517 -3.325 7.807 1.00 97.88 84 TYR A C 1
ATOM 624 O O . TYR A 1 84 ? -1.013 -2.435 7.116 1.00 97.88 84 TYR A O 1
ATOM 632 N N . SER A 1 85 ? 0.397 -4.156 7.318 1.00 98.06 85 SER A N 1
ATOM 633 C CA . SER A 1 85 ? 0.822 -4.124 5.927 1.00 98.06 85 SER A CA 1
ATOM 634 C C . SER A 1 85 ? 0.938 -5.507 5.305 1.00 98.06 85 SER A C 1
ATOM 636 O O . SER A 1 85 ? 1.231 -6.510 5.960 1.00 98.06 85 SER A O 1
ATOM 638 N N . ILE A 1 86 ? 0.702 -5.534 4.001 1.00 98.19 86 ILE A N 1
ATOM 639 C CA . ILE A 1 86 ? 0.982 -6.662 3.117 1.00 98.19 86 ILE A CA 1
ATOM 640 C C . ILE A 1 86 ? 1.973 -6.186 2.067 1.00 98.19 86 ILE A C 1
ATOM 642 O O . ILE A 1 86 ? 2.054 -4.990 1.779 1.00 98.19 86 ILE A O 1
ATOM 646 N N . TRP A 1 87 ? 2.717 -7.111 1.484 1.00 96.19 87 TRP A N 1
ATOM 647 C CA . TRP A 1 87 ? 3.677 -6.775 0.446 1.00 96.19 87 TRP A CA 1
ATOM 648 C C . TRP A 1 87 ? 3.591 -7.730 -0.739 1.00 96.19 87 TRP A C 1
ATOM 650 O O . TRP A 1 87 ? 3.121 -8.865 -0.628 1.00 96.19 87 TRP A O 1
ATOM 660 N N . TRP A 1 88 ? 4.037 -7.245 -1.887 1.00 95.81 88 TRP A N 1
ATOM 661 C CA . TRP A 1 88 ? 4.184 -8.025 -3.100 1.00 95.81 88 TRP A CA 1
ATOM 662 C C . TRP A 1 88 ? 5.573 -7.776 -3.674 1.00 95.81 88 TRP A C 1
ATOM 664 O O . TRP A 1 88 ? 5.902 -6.670 -4.102 1.00 95.81 88 TRP A O 1
ATOM 674 N N . GLN A 1 89 ? 6.403 -8.819 -3.653 1.00 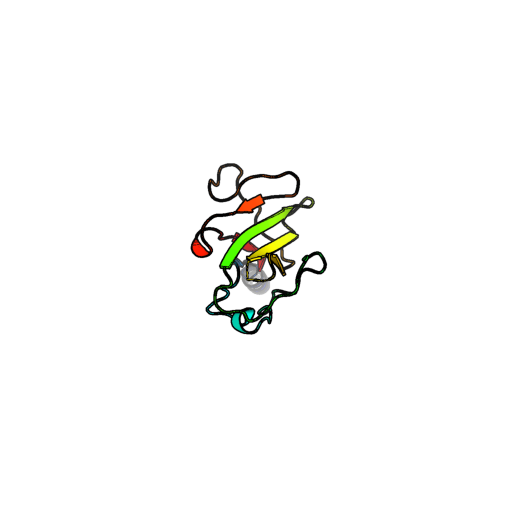92.75 89 GLN A N 1
ATOM 675 C CA . GLN A 1 89 ? 7.747 -8.796 -4.219 1.00 92.75 89 GLN A CA 1
ATOM 676 C C . GLN A 1 89 ? 7.668 -9.018 -5.732 1.00 92.75 89 GLN A C 1
ATOM 678 O O . GLN A 1 89 ? 7.545 -10.144 -6.206 1.00 92.75 89 GLN A O 1
ATOM 683 N N . VAL A 1 90 ? 7.717 -7.924 -6.486 1.00 92.12 90 VAL A N 1
ATOM 684 C CA . VAL A 1 90 ? 7.641 -7.908 -7.951 1.00 92.12 90 VAL A CA 1
ATOM 685 C C . VAL A 1 90 ? 8.506 -6.778 -8.494 1.00 92.12 90 VAL A C 1
ATOM 687 O O . VAL A 1 90 ? 8.822 -5.830 -7.775 1.00 92.12 90 VAL A O 1
ATOM 690 N N . LEU A 1 91 ? 8.912 -6.870 -9.759 1.00 92.31 91 LEU A N 1
ATOM 691 C CA . LEU A 1 91 ? 9.541 -5.743 -10.436 1.00 92.31 91 LEU A CA 1
ATOM 692 C C . LEU A 1 91 ? 8.483 -4.680 -10.721 1.00 92.31 91 LEU A C 1
ATOM 694 O O . LEU A 1 91 ? 7.512 -4.932 -11.434 1.00 92.31 91 LEU A O 1
ATOM 698 N N . VAL A 1 92 ? 8.689 -3.491 -10.163 1.00 92.38 92 VAL A N 1
ATOM 699 C CA . VAL A 1 92 ? 7.778 -2.353 -10.306 1.00 92.38 92 VAL A CA 1
ATOM 700 C C . VAL A 1 92 ? 8.495 -1.251 -11.067 1.00 92.38 92 VAL A C 1
ATOM 702 O O . VAL A 1 92 ? 9.655 -0.937 -10.784 1.00 92.38 92 VAL A O 1
ATOM 705 N N . LYS A 1 93 ? 7.803 -0.634 -12.026 1.00 91.75 93 LYS A N 1
ATOM 706 C CA . LYS A 1 93 ? 8.282 0.580 -12.680 1.00 91.75 93 LYS A CA 1
ATOM 707 C C . LYS A 1 93 ? 8.460 1.668 -11.623 1.00 91.75 93 LYS A C 1
ATOM 709 O O . LYS A 1 93 ? 7.499 2.060 -10.967 1.00 91.75 93 LYS A O 1
ATOM 714 N N . VAL A 1 94 ? 9.683 2.174 -11.496 1.00 91.56 94 VAL A N 1
ATOM 715 C CA . VAL A 1 94 ? 9.980 3.297 -10.604 1.00 91.56 94 VAL A CA 1
ATOM 716 C C . VAL A 1 94 ? 9.220 4.537 -11.102 1.00 91.56 94 VAL A C 1
ATOM 718 O O . VAL A 1 94 ? 9.348 4.872 -12.287 1.00 91.56 94 VAL A O 1
ATOM 721 N N . PRO A 1 95 ? 8.411 5.199 -10.254 1.00 92.19 95 PRO A N 1
ATOM 722 C CA . PRO A 1 95 ? 7.716 6.422 -10.632 1.00 92.19 95 PRO A CA 1
ATOM 723 C C . PRO A 1 95 ? 8.677 7.522 -11.089 1.00 92.19 95 PRO A C 1
ATOM 725 O O . PRO A 1 95 ? 9.837 7.590 -10.679 1.00 92.19 95 PRO A O 1
ATOM 728 N N . SER A 1 96 ? 8.178 8.414 -11.944 1.00 90.81 96 SER A N 1
ATOM 729 C CA . SER A 1 96 ? 8.889 9.658 -12.238 1.00 90.81 96 SER A CA 1
ATOM 730 C C . SER A 1 96 ? 8.872 10.550 -11.001 1.00 90.81 96 SER A C 1
ATOM 732 O O . SER A 1 96 ? 7.837 10.660 -10.351 1.00 90.81 96 SER A O 1
ATOM 734 N N . ARG A 1 97 ? 9.962 11.278 -10.735 1.00 88.94 97 ARG A N 1
ATOM 735 C CA . ARG A 1 97 ? 9.995 12.308 -9.676 1.00 88.94 97 ARG A CA 1
ATOM 736 C C . ARG A 1 97 ? 9.011 13.463 -9.923 1.00 88.94 97 ARG A C 1
ATOM 738 O O . ARG A 1 97 ? 8.750 14.240 -9.017 1.00 88.94 97 ARG A O 1
ATOM 745 N N . ASN A 1 98 ? 8.465 13.562 -11.139 1.00 92.50 98 ASN A N 1
ATOM 746 C CA . ASN A 1 98 ? 7.423 14.525 -11.505 1.00 92.50 98 ASN A CA 1
ATOM 747 C C . ASN A 1 98 ? 5.996 13.947 -11.397 1.00 92.50 98 ASN A C 1
ATOM 749 O O . ASN A 1 98 ? 5.040 14.663 -11.685 1.00 92.50 98 ASN A O 1
ATOM 753 N N . ASP A 1 99 ? 5.826 12.662 -11.056 1.00 92.38 99 ASP A N 1
ATOM 754 C CA . ASP A 1 99 ? 4.499 12.091 -10.803 1.00 92.38 99 ASP A CA 1
ATOM 755 C C . ASP A 1 99 ? 4.009 12.576 -9.435 1.00 92.38 99 ASP A C 1
ATOM 757 O O . ASP A 1 99 ? 4.473 12.118 -8.395 1.00 92.38 99 ASP A O 1
ATOM 761 N N . TYR A 1 100 ? 3.058 13.510 -9.441 1.00 91.50 100 TYR A N 1
ATOM 762 C CA . TYR A 1 100 ? 2.523 14.136 -8.229 1.00 91.50 100 TYR A CA 1
ATOM 763 C C . TYR A 1 100 ? 1.831 13.148 -7.282 1.00 91.50 1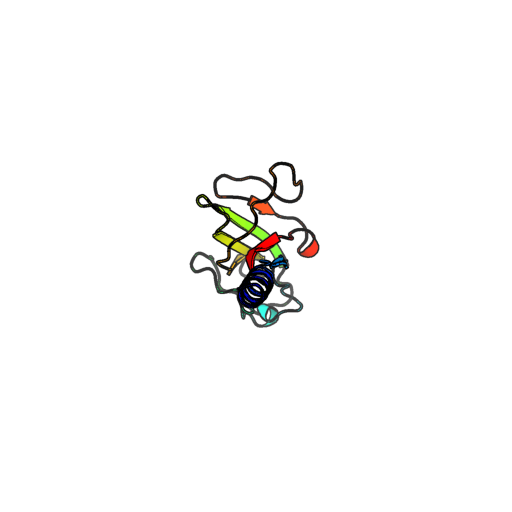00 TYR A C 1
ATOM 765 O O . TYR A 1 100 ? 1.553 13.498 -6.136 1.00 91.50 100 TYR A O 1
ATOM 773 N N . ARG A 1 101 ? 1.536 11.926 -7.741 1.00 94.69 101 ARG A N 1
ATOM 774 C CA . ARG A 1 101 ? 0.905 10.898 -6.913 1.00 94.69 101 ARG A CA 1
ATOM 775 C C . ARG A 1 101 ? 1.892 10.195 -5.988 1.00 94.69 101 ARG A C 1
ATOM 777 O O . ARG A 1 101 ? 1.479 9.671 -4.955 1.00 94.69 101 ARG A O 1
ATOM 784 N N . TRP A 1 102 ? 3.171 10.189 -6.359 1.00 96.06 102 TRP A N 1
ATOM 785 C CA . TRP A 1 102 ? 4.226 9.433 -5.698 1.00 96.06 102 TRP A CA 1
ATOM 786 C C . TRP A 1 102 ? 5.273 10.380 -5.115 1.00 96.06 102 TRP A C 1
ATOM 788 O O . TRP A 1 102 ? 6.045 11.012 -5.829 1.00 96.06 102 TRP A O 1
ATOM 798 N N . ILE A 1 103 ? 5.321 10.448 -3.789 1.00 95.50 103 ILE A N 1
ATOM 799 C CA . ILE A 1 103 ? 6.285 11.251 -3.043 1.00 95.50 103 ILE A CA 1
ATOM 800 C C . ILE A 1 103 ? 7.585 10.454 -2.931 1.00 95.50 103 ILE A C 1
ATOM 802 O O . ILE A 1 103 ? 7.595 9.326 -2.437 1.00 95.50 103 ILE A O 1
ATOM 806 N N . ASP A 1 104 ? 8.678 11.045 -3.396 1.00 93.94 104 ASP A N 1
ATOM 807 C CA . ASP A 1 104 ? 10.026 10.489 -3.303 1.00 93.94 104 ASP A CA 1
ATOM 808 C C . ASP A 1 104 ? 10.537 10.528 -1.854 1.00 93.94 104 ASP A C 1
ATOM 810 O O . ASP A 1 104 ? 10.442 11.546 -1.166 1.00 93.94 104 ASP A O 1
ATOM 814 N N . THR A 1 105 ? 11.066 9.405 -1.381 1.00 91.94 105 THR A N 1
ATOM 815 C CA . THR A 1 105 ? 11.564 9.196 -0.018 1.00 91.94 105 THR A CA 1
ATOM 816 C C . THR A 1 105 ? 12.889 8.435 -0.051 1.00 91.94 105 THR A C 1
ATOM 818 O O . THR A 1 105 ? 13.272 7.877 -1.077 1.00 91.94 105 THR A O 1
ATOM 821 N N . LEU A 1 106 ? 13.592 8.362 1.084 1.00 86.44 106 LEU A N 1
ATOM 822 C CA . LEU A 1 106 ? 14.906 7.709 1.157 1.00 86.44 106 LEU A CA 1
ATOM 823 C C . LEU A 1 106 ? 14.886 6.243 0.669 1.00 86.44 106 LEU A C 1
ATOM 825 O O . LEU A 1 106 ? 15.832 5.810 0.018 1.00 86.44 106 LEU A O 1
ATOM 829 N N . ASP A 1 107 ? 13.797 5.516 0.938 1.00 84.81 107 ASP A N 1
ATOM 830 C CA . ASP A 1 107 ? 13.666 4.075 0.668 1.00 84.81 107 ASP A CA 1
ATOM 831 C C . ASP A 1 107 ? 12.857 3.753 -0.607 1.00 84.81 107 ASP A C 1
ATOM 833 O O . ASP A 1 107 ? 12.555 2.589 -0.899 1.00 84.81 107 ASP A O 1
ATOM 837 N N . GLY A 1 108 ? 12.483 4.778 -1.381 1.00 93.25 108 GLY A N 1
ATOM 838 C CA . GLY A 1 108 ? 11.687 4.643 -2.598 1.00 93.25 108 GLY A CA 1
ATOM 839 C C . GLY A 1 108 ? 10.568 5.672 -2.675 1.00 93.25 108 GLY A C 1
ATOM 840 O O . GLY A 1 108 ? 10.792 6.850 -2.428 1.00 93.25 108 GLY A O 1
ATOM 841 N N . PHE A 1 109 ? 9.356 5.248 -3.023 1.00 96.00 109 PHE A N 1
ATOM 842 C CA . PHE A 1 109 ? 8.236 6.163 -3.271 1.00 96.00 109 PHE A CA 1
ATOM 843 C C . PHE A 1 109 ? 7.036 5.817 -2.401 1.00 96.00 109 PHE A C 1
ATOM 845 O O . PHE A 1 109 ? 6.762 4.640 -2.172 1.00 96.00 109 PHE A O 1
ATOM 852 N N . VAL A 1 110 ? 6.290 6.826 -1.956 1.00 96.94 110 VAL A N 1
ATOM 853 C CA . VAL A 1 110 ? 5.061 6.654 -1.173 1.00 96.94 110 VAL A CA 1
ATOM 854 C C . VAL A 1 110 ? 3.885 7.379 -1.822 1.00 96.94 110 VAL A C 1
ATOM 856 O O . VAL A 1 110 ? 4.011 8.520 -2.252 1.00 96.94 110 VAL A O 1
ATOM 859 N N . CYS A 1 111 ? 2.730 6.724 -1.869 1.00 97.69 111 CYS A N 1
ATOM 860 C CA . CYS A 1 111 ? 1.457 7.320 -2.252 1.00 97.69 111 CYS A CA 1
ATOM 861 C C . CYS A 1 111 ? 0.482 7.205 -1.080 1.00 97.69 111 CYS A C 1
ATOM 863 O O . CYS A 1 111 ? 0.246 6.111 -0.573 1.00 97.69 111 CYS A O 1
ATOM 865 N N . THR A 1 112 ? -0.072 8.335 -0.644 1.00 97.25 112 THR A N 1
ATOM 866 C CA . THR A 1 112 ? -1.022 8.438 0.483 1.00 97.25 112 THR A CA 1
ATOM 867 C C . THR A 1 112 ? -2.396 8.947 0.035 1.00 97.25 112 THR A C 1
ATOM 869 O O . THR A 1 112 ? -3.156 9.475 0.842 1.00 97.25 112 THR A O 1
ATOM 872 N N . GLN A 1 113 ? -2.675 8.890 -1.270 1.00 96.62 113 GLN A N 1
ATOM 873 C CA . GLN A 1 113 ? -3.964 9.279 -1.845 1.00 96.62 113 GLN A CA 1
ATOM 874 C C . GLN A 1 113 ? -4.980 8.134 -1.717 1.00 96.62 113 GLN A C 1
ATOM 876 O O . GLN A 1 113 ? -4.798 7.219 -0.914 1.00 96.62 113 GLN A O 1
ATOM 881 N N . SER A 1 114 ? -6.075 8.179 -2.479 1.00 96.25 114 SER A N 1
ATOM 882 C CA . SER A 1 114 ? -7.040 7.083 -2.497 1.00 96.25 114 SER A CA 1
ATOM 883 C C . SER A 1 114 ? -6.445 5.813 -3.125 1.00 96.25 114 SER A C 1
ATOM 885 O O . SER A 1 114 ? -5.452 5.857 -3.855 1.00 96.25 114 SER A O 1
ATOM 887 N N . LEU A 1 115 ? -7.077 4.665 -2.866 1.00 95.38 115 LEU A N 1
ATOM 888 C CA . LEU A 1 115 ? -6.648 3.372 -3.408 1.00 95.38 115 LEU A CA 1
ATOM 889 C C . LEU A 1 115 ? -6.570 3.377 -4.943 1.00 95.38 115 LEU A C 1
ATOM 891 O O . LEU A 1 115 ? -5.634 2.807 -5.498 1.00 95.38 115 LEU A O 1
ATOM 895 N N . SER A 1 116 ? -7.515 4.046 -5.610 1.00 95.62 116 SER A N 1
ATOM 896 C CA . SER A 1 116 ? -7.553 4.186 -7.071 1.00 95.62 116 SER A CA 1
ATOM 897 C C . SER A 1 116 ? -6.515 5.160 -7.623 1.00 95.62 116 SER A C 1
ATOM 899 O O . SER A 1 116 ? -6.169 5.058 -8.791 1.00 95.62 116 SER A O 1
ATOM 901 N N . ASP A 1 117 ? -6.003 6.089 -6.813 1.00 95.94 117 ASP A N 1
ATOM 902 C CA . ASP A 1 117 ? -4.976 7.038 -7.261 1.00 95.94 117 ASP A CA 1
ATOM 903 C C . ASP A 1 117 ? -3.562 6.462 -7.105 1.00 95.94 117 ASP A C 1
ATOM 905 O O . ASP A 1 117 ? -2.649 6.821 -7.853 1.00 95.94 117 ASP A O 1
ATOM 909 N N . CYS A 1 118 ? -3.370 5.546 -6.151 1.00 96.88 118 CYS A N 1
ATOM 910 C CA . CYS A 1 118 ? -2.094 4.887 -5.875 1.00 96.88 118 CYS A CA 1
ATOM 911 C C . CYS A 1 118 ? -1.819 3.699 -6.811 1.00 96.88 118 CYS A C 1
ATOM 913 O O . CYS A 1 118 ? -1.521 2.585 -6.372 1.00 96.88 118 CYS A O 1
ATOM 915 N N . GLU A 1 119 ? -1.899 3.948 -8.115 1.00 96.25 119 GLU A N 1
ATOM 916 C CA . GLU A 1 119 ? -1.593 2.967 -9.152 1.00 96.25 119 GLU A CA 1
ATOM 917 C C . GLU A 1 119 ? -0.087 2.791 -9.348 1.00 96.25 119 GLU A C 1
ATOM 919 O O . GLU A 1 119 ? 0.692 3.751 -9.356 1.00 96.25 119 GLU A O 1
ATOM 924 N N . PHE A 1 120 ? 0.321 1.554 -9.604 1.00 94.88 120 PHE A N 1
ATOM 925 C CA . PHE A 1 120 ? 1.690 1.199 -9.947 1.00 94.88 120 PHE A CA 1
ATOM 926 C C . PHE A 1 120 ? 1.717 0.181 -11.082 1.00 94.88 120 PHE A C 1
ATOM 928 O O . PHE A 1 120 ? 0.765 -0.563 -11.309 1.00 94.88 120 PHE A O 1
ATOM 935 N N . SER A 1 121 ? 2.833 0.144 -11.809 1.00 94.00 121 SER A N 1
ATOM 936 C CA . SER A 1 121 ? 2.996 -0.758 -12.944 1.00 94.00 121 SER A CA 1
ATOM 937 C C . SER A 1 121 ? 3.997 -1.860 -12.628 1.00 94.00 121 SER A C 1
ATOM 939 O O . SER A 1 121 ? 5.143 -1.570 -12.284 1.00 94.00 121 SER A O 1
ATOM 941 N N . THR A 1 122 ? 3.573 -3.115 -12.744 1.00 92.38 122 THR A N 1
ATOM 942 C CA . THR A 1 122 ? 4.413 -4.296 -12.520 1.00 92.38 122 THR A CA 1
ATOM 943 C C . THR A 1 122 ? 4.858 -4.892 -13.847 1.00 92.38 122 THR A C 1
ATOM 945 O O . THR A 1 122 ? 4.075 -4.936 -14.797 1.00 92.38 122 THR A O 1
ATOM 948 N N . ALA A 1 123 ? 6.095 -5.379 -13.912 1.00 84.81 123 ALA A N 1
ATOM 949 C CA . ALA A 1 123 ? 6.540 -6.204 -15.028 1.00 84.81 123 ALA A CA 1
ATOM 950 C C . ALA A 1 123 ? 6.001 -7.633 -14.859 1.00 84.81 123 ALA A C 1
ATOM 952 O O . ALA A 1 123 ? 6.137 -8.216 -13.779 1.00 84.81 123 ALA A O 1
ATOM 953 N N . SER A 1 124 ? 5.403 -8.169 -15.924 1.00 65.94 124 SER A N 1
ATOM 954 C CA . SER A 1 124 ? 4.846 -9.524 -16.010 1.00 65.94 124 SER A CA 1
ATOM 955 C C . SER A 1 124 ? 5.244 -10.209 -17.310 1.00 65.94 124 SER A C 1
ATOM 957 O O . SER A 1 124 ? 5.359 -9.507 -18.345 1.00 65.94 124 SER A O 1
#

Sequence (124 aa):
MKKILWLTVGCLMVCNGYAAINTCPDPNTTSLQWGVPPAPWVVNPYSPNKPQGEPGTAFVRANILVAGLGRGVVCTYKNSLGEYSIWWQVLVKVPSRNDYRWIDTLDGFVCTQSLSDCEFSTAS

Radius of gyration: 18.68 Å; Cα contacts (8 Å, |Δi|>4): 249; chains: 1; bounding box: 34×36×65 Å

Nearest PDB structures (foldseek):
  4pit-assembly2_D  TM=5.840E-01  e=1.441E+00  Musa acuminata
  7yww-assembly1_A  TM=4.699E-01  e=5.890E+00  Oryza sativa
  8umh-assembly1_H  TM=2.452E-01  e=2.531E+00  Saccharomyces cerevisiae

Mean predicted aligned error: 7.43 Å

pLDDT: mean 87.57, std 15.36, range [46.59, 98.25]

Solvent-accessible surface area (backbone atoms only — not comparable to full-atom values): 7116 Å² total; per-residue (Å²): 120,74,73,62,60,59,59,60,62,66,69,73,74,74,83,74,75,47,72,45,80,43,56,63,82,51,42,88,82,41,50,32,44,70,27,37,67,49,85,87,36,40,78,36,90,85,32,89,36,74,68,58,45,47,91,81,44,37,84,51,34,40,33,41,37,44,78,97,48,31,58,17,40,38,36,34,33,36,45,98,92,41,53,24,34,35,29,33,86,42,49,31,64,72,77,55,93,81,40,89,61,42,48,81,50,98,60,28,34,40,17,68,59,55,63,85,64,42,59,45,38,34,67,88

Fold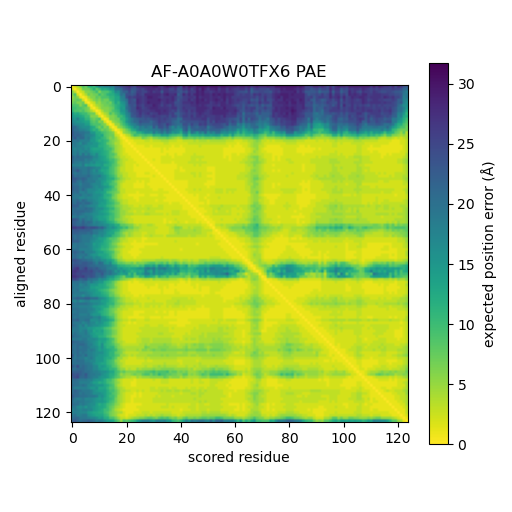seek 3Di:
DVVVVVVVVVVVPPPDFDKDKDFQDDCVPDCLLQQDHDPPKDFDPPWPDGRHNDPPWAWFKKFQFDPPFRQWIKTWIQDPVGIGIIIDGFGWDADDCPLPQWDQDPGGTMGGDHRVSRMTITTD

InterPro domains:
  IPR022231 Protein of unknown function DUF3757 [PF12582] (14-120)